Protein AF-A0A352VKV6-F1 (afdb_monomer)

pLDDT: mean 74.65, std 10.12, range [39.53, 88.56]

Foldseek 3Di:
DVVCVVPDPDDDDDPDCVVCVVVVVDDQDPPVCVVVVNRVVVVCVVPVVPVVVVCVVPVVVVVVVVVVCVVVVVVPDD

Sequence (78 aa):
MAANRARTPAVMLGVGAVFDVLAGAKPHAPLLIRRLGFEWLFRLVLEPRRLLWRYARHNPRFVWRHITERVGRQQLRP

Mean predicted aligned error: 11.77 Å

Secondary structure (DSSP, 8-state):
-GGGTTT--S-----TTHHHHHTTSSPPPPHHHHHTTTHHHHHHHHSHHHHHHHHHHHHHHHHHHHHHHHHHTTS---

Structure (mmCIF, N/CA/C/O backbone):
data_AF-A0A352VKV6-F1
#
_entry.id   AF-A0A352VKV6-F1
#
loop_
_atom_site.group_PDB
_atom_site.id
_atom_site.type_symbol
_atom_site.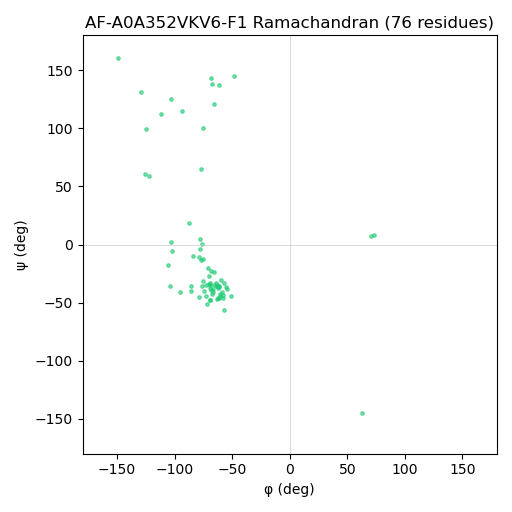label_atom_id
_atom_site.label_alt_id
_atom_site.label_comp_id
_atom_site.label_asym_id
_atom_site.label_entity_id
_atom_site.label_seq_id
_atom_site.pdbx_PDB_ins_code
_atom_site.Cartn_x
_atom_site.Cartn_y
_atom_site.Cartn_z
_atom_site.occupancy
_atom_site.B_iso_or_equiv
_atom_site.auth_seq_id
_atom_site.auth_comp_id
_atom_site.auth_asym_id
_atom_site.auth_atom_id
_atom_site.pdbx_PDB_model_num
ATOM 1 N N . MET A 1 1 ? 18.086 2.273 -2.219 1.00 68.94 1 MET A N 1
ATOM 2 C CA . MET A 1 1 ? 18.470 3.574 -1.617 1.00 68.94 1 MET A CA 1
ATOM 3 C C . MET A 1 1 ? 19.804 3.495 -0.897 1.00 68.94 1 MET A C 1
ATOM 5 O O . MET A 1 1 ? 20.704 4.206 -1.312 1.00 68.94 1 MET A O 1
ATOM 9 N N . ALA A 1 2 ? 19.983 2.597 0.084 1.00 75.50 2 ALA A N 1
ATOM 10 C CA . ALA A 1 2 ? 21.242 2.474 0.836 1.00 75.50 2 ALA A CA 1
ATOM 11 C C . ALA A 1 2 ? 22.499 2.350 -0.053 1.00 75.50 2 ALA A C 1
ATOM 13 O O . ALA A 1 2 ? 23.464 3.076 0.154 1.00 75.50 2 ALA A O 1
ATOM 14 N N . ALA A 1 3 ? 22.447 1.524 -1.103 1.00 81.69 3 ALA A N 1
ATOM 15 C CA . ALA A 1 3 ? 23.571 1.326 -2.025 1.00 81.69 3 ALA A CA 1
ATOM 16 C C . ALA A 1 3 ? 23.910 2.543 -2.916 1.00 81.69 3 ALA A C 1
ATOM 18 O O . ALA A 1 3 ? 25.042 2.669 -3.368 1.00 81.69 3 ALA A O 1
ATOM 19 N N . ASN A 1 4 ? 22.962 3.459 -3.152 1.00 81.75 4 ASN A N 1
ATOM 20 C CA . ASN A 1 4 ? 23.145 4.600 -4.064 1.00 81.75 4 ASN A CA 1
ATOM 21 C C . ASN A 1 4 ? 23.386 5.928 -3.332 1.00 81.75 4 ASN A C 1
ATOM 23 O O . ASN A 1 4 ? 23.534 6.962 -3.984 1.00 81.75 4 ASN A O 1
ATOM 27 N N . ARG A 1 5 ? 23.456 5.908 -1.993 1.00 76.25 5 ARG A N 1
ATOM 28 C CA . ARG A 1 5 ? 23.592 7.105 -1.148 1.00 76.25 5 ARG A CA 1
ATOM 29 C C . ARG A 1 5 ? 24.794 7.976 -1.528 1.00 76.25 5 ARG A C 1
ATOM 31 O O . ARG A 1 5 ? 24.678 9.191 -1.504 1.00 76.25 5 ARG A O 1
ATOM 38 N N . ALA A 1 6 ? 25.918 7.365 -1.901 1.00 83.38 6 ALA A N 1
ATOM 39 C CA . ALA A 1 6 ? 27.142 8.082 -2.274 1.00 83.38 6 ALA A CA 1
ATOM 40 C C . ALA A 1 6 ? 27.177 8.546 -3.744 1.00 83.38 6 ALA A C 1
ATOM 42 O O . ALA A 1 6 ? 28.077 9.282 -4.127 1.00 83.38 6 ALA A O 1
ATOM 43 N N . ARG A 1 7 ? 26.233 8.096 -4.583 1.00 86.44 7 ARG A N 1
ATOM 44 C CA . ARG A 1 7 ? 26.257 8.323 -6.040 1.00 86.44 7 ARG A CA 1
ATOM 45 C C . ARG A 1 7 ? 25.250 9.365 -6.515 1.00 86.44 7 ARG A C 1
ATOM 47 O O . ARG A 1 7 ? 25.358 9.833 -7.638 1.00 86.44 7 ARG A O 1
ATOM 54 N N . THR A 1 8 ? 24.243 9.683 -5.702 1.00 85.75 8 THR A N 1
ATOM 55 C CA . THR A 1 8 ? 23.162 10.602 -6.086 1.00 85.75 8 THR A CA 1
ATOM 56 C C . THR A 1 8 ? 23.063 11.731 -5.05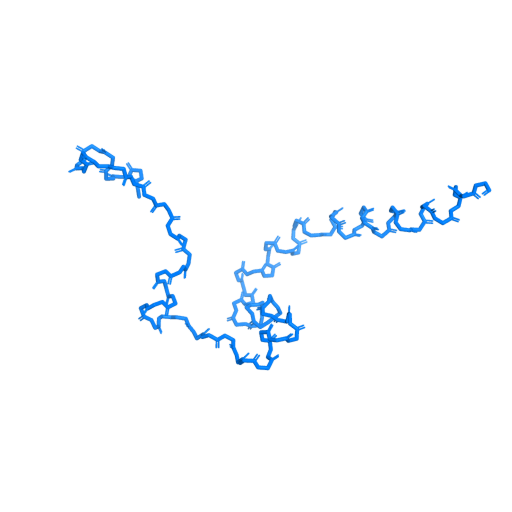8 1.00 85.75 8 THR A C 1
ATOM 58 O O . THR A 1 8 ? 22.480 11.511 -3.994 1.00 85.75 8 THR A O 1
ATOM 61 N N . PRO A 1 9 ? 23.628 12.923 -5.328 1.00 84.38 9 PRO A N 1
ATOM 62 C CA . PRO A 1 9 ? 23.535 14.078 -4.436 1.00 84.38 9 PRO A CA 1
ATOM 63 C C . PRO A 1 9 ? 22.151 14.743 -4.562 1.00 84.38 9 PRO A C 1
ATOM 65 O O . PRO A 1 9 ? 22.019 15.862 -5.043 1.00 84.38 9 PRO A O 1
ATOM 68 N N . ALA A 1 10 ? 21.098 14.020 -4.177 1.00 87.12 10 ALA A N 1
ATOM 69 C CA . ALA A 1 10 ? 19.712 14.482 -4.210 1.00 87.12 10 ALA A CA 1
ATOM 70 C C . ALA A 1 10 ? 18.888 13.840 -3.083 1.00 87.12 10 ALA A C 1
ATOM 72 O O . ALA A 1 10 ? 19.254 12.794 -2.538 1.00 87.12 10 ALA A O 1
ATOM 73 N N . VAL A 1 11 ? 17.746 14.448 -2.751 1.00 87.62 11 VAL A N 1
ATOM 74 C CA . VAL A 1 11 ? 16.796 13.885 -1.782 1.00 87.62 11 VAL A CA 1
ATOM 75 C C . VAL A 1 11 ? 16.198 12.597 -2.350 1.00 87.62 11 VAL A C 1
ATOM 77 O O . VAL A 1 11 ? 15.565 12.596 -3.403 1.00 87.62 11 VAL A O 1
ATOM 80 N N . MET A 1 12 ? 16.384 11.488 -1.635 1.00 86.06 12 MET A N 1
ATOM 81 C CA . MET A 1 12 ? 15.805 10.194 -1.993 1.00 86.06 12 MET A CA 1
ATOM 82 C C . MET A 1 12 ? 14.467 9.995 -1.275 1.00 86.06 12 MET A C 1
ATOM 84 O O . MET A 1 12 ? 14.439 9.856 -0.054 1.00 86.06 12 MET A O 1
ATOM 88 N N . LEU A 1 13 ? 13.367 9.930 -2.030 1.00 86.06 13 LEU A N 1
ATOM 89 C CA . LEU A 1 13 ? 12.027 9.660 -1.496 1.00 86.06 13 LEU A CA 1
ATOM 90 C C . LEU A 1 13 ? 11.589 8.218 -1.769 1.00 86.06 13 LEU A C 1
ATOM 92 O O . LEU A 1 13 ? 11.570 7.751 -2.908 1.00 86.06 13 LEU A O 1
ATOM 96 N N . GLY A 1 14 ? 11.211 7.508 -0.704 1.00 85.00 14 GLY A N 1
ATOM 97 C CA . GLY A 1 14 ? 10.658 6.157 -0.769 1.00 85.00 14 GLY A CA 1
ATOM 98 C C . GLY A 1 14 ? 9.218 6.137 -1.250 1.00 85.00 14 GLY A C 1
ATOM 99 O O . GLY A 1 14 ? 8.308 6.339 -0.458 1.00 85.00 14 GLY A O 1
ATOM 100 N N . VAL A 1 15 ? 9.008 5.816 -2.527 1.00 82.88 15 VAL A N 1
ATOM 101 C CA . VAL A 1 15 ? 7.664 5.725 -3.133 1.00 82.88 15 VAL A CA 1
ATOM 102 C C . VAL A 1 15 ? 6.921 4.429 -2.753 1.00 82.88 15 VAL A C 1
ATOM 104 O O . VAL A 1 15 ? 5.716 4.298 -2.953 1.00 82.88 15 VAL A O 1
ATOM 107 N N . GLY A 1 16 ? 7.623 3.445 -2.183 1.00 80.75 16 GLY A N 1
ATOM 108 C CA . GLY A 1 16 ? 7.045 2.148 -1.831 1.00 80.75 16 GLY A CA 1
ATOM 109 C C . GLY A 1 16 ? 6.544 1.379 -3.059 1.00 80.75 16 GLY A C 1
ATOM 110 O O . GLY A 1 16 ? 7.133 1.453 -4.133 1.00 80.75 16 GLY A O 1
ATOM 111 N N . ALA A 1 17 ? 5.444 0.640 -2.903 1.00 76.00 17 ALA A N 1
ATOM 112 C CA . ALA A 1 17 ? 4.880 -0.212 -3.958 1.00 76.00 17 ALA A CA 1
ATOM 113 C C . ALA A 1 17 ? 4.086 0.555 -5.037 1.00 76.00 17 ALA A C 1
ATOM 115 O O . ALA A 1 17 ? 3.483 -0.070 -5.903 1.00 76.00 17 ALA A O 1
ATOM 116 N N . VAL A 1 18 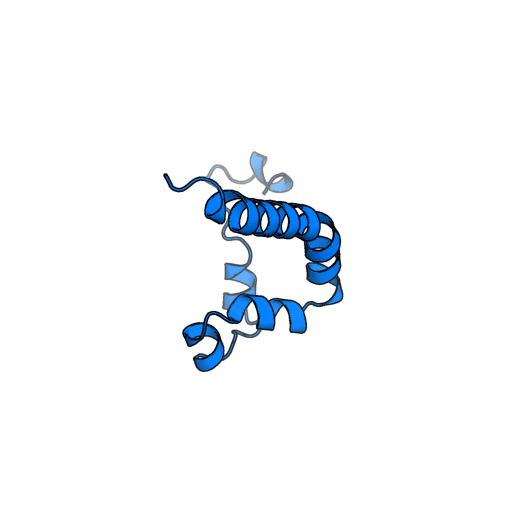? 4.046 1.893 -4.993 1.00 79.12 18 VAL A N 1
ATOM 117 C CA . VAL A 1 18 ? 3.383 2.706 -6.031 1.00 79.12 18 VAL A CA 1
ATOM 118 C C . VAL A 1 18 ? 4.026 2.490 -7.397 1.00 79.12 18 VAL A C 1
ATOM 120 O O . VAL A 1 18 ? 3.321 2.430 -8.398 1.00 79.12 18 VAL A O 1
ATOM 123 N N . PHE A 1 19 ? 5.348 2.322 -7.444 1.00 81.44 19 PHE A N 1
ATOM 124 C CA . PHE A 1 19 ? 6.041 2.111 -8.709 1.00 81.44 19 PHE A CA 1
ATOM 125 C C . PHE A 1 19 ? 5.701 0.750 -9.330 1.00 81.44 19 PHE A C 1
ATOM 127 O O . PHE A 1 19 ? 5.456 0.687 -10.527 1.00 81.44 19 PHE A O 1
ATOM 134 N N . ASP A 1 20 ? 5.577 -0.312 -8.521 1.00 76.94 20 ASP A N 1
ATOM 135 C CA . ASP A 1 20 ? 5.143 -1.644 -8.989 1.00 76.94 20 ASP A CA 1
ATOM 136 C C . ASP A 1 20 ? 3.767 -1.592 -9.669 1.00 76.94 20 ASP A C 1
ATOM 138 O O . ASP A 1 20 ? 3.469 -2.346 -10.591 1.00 76.94 20 ASP A O 1
ATOM 142 N N . VAL A 1 21 ? 2.916 -0.696 -9.179 1.00 75.69 21 VAL A N 1
ATOM 143 C CA . VAL A 1 21 ? 1.561 -0.488 -9.674 1.00 75.69 21 VAL A CA 1
ATOM 144 C C . VAL A 1 21 ? 1.574 0.339 -10.964 1.00 75.69 21 VAL A C 1
ATOM 146 O O . VAL A 1 21 ? 0.937 -0.047 -11.939 1.00 75.69 21 VAL A O 1
ATOM 149 N N . LEU A 1 22 ? 2.348 1.430 -11.008 1.00 78.75 22 LEU A N 1
ATOM 150 C CA . LEU A 1 22 ? 2.511 2.266 -12.207 1.00 78.75 22 LEU A CA 1
ATOM 151 C C . LEU A 1 22 ? 3.213 1.528 -13.356 1.00 78.75 22 LEU A C 1
ATOM 153 O O . LEU A 1 22 ? 2.869 1.732 -14.514 1.00 78.75 22 LEU A O 1
ATOM 157 N N . ALA A 1 23 ? 4.165 0.650 -13.040 1.00 82.50 23 ALA A N 1
ATOM 158 C CA . ALA A 1 23 ? 4.877 -0.180 -14.009 1.00 82.50 23 ALA A CA 1
ATOM 159 C C . ALA A 1 23 ? 4.040 -1.365 -14.531 1.00 82.50 23 ALA A C 1
ATOM 161 O O . ALA A 1 23 ? 4.544 -2.169 -15.310 1.00 82.50 23 ALA A O 1
ATOM 162 N N . GLY A 1 24 ? 2.789 -1.522 -14.076 1.00 76.00 24 GLY A N 1
ATOM 163 C CA . GLY A 1 24 ? 1.911 -2.629 -14.470 1.00 76.00 24 GLY A CA 1
ATOM 164 C C . GLY A 1 24 ? 2.323 -3.994 -13.909 1.00 76.00 24 GLY A C 1
ATOM 165 O O . GLY A 1 24 ? 1.719 -5.006 -14.253 1.00 76.00 24 GLY A O 1
ATOM 166 N N . ALA A 1 25 ? 3.322 -4.044 -13.023 1.00 76.12 25 ALA A N 1
ATOM 167 C CA . ALA A 1 25 ? 3.807 -5.284 -12.423 1.00 76.12 25 ALA A CA 1
ATOM 168 C C . ALA A 1 25 ? 2.812 -5.880 -11.413 1.00 76.12 25 ALA A C 1
ATOM 170 O O . ALA A 1 25 ? 2.886 -7.070 -11.106 1.00 76.12 25 ALA A O 1
ATOM 171 N N . LYS A 1 26 ? 1.878 -5.073 -10.883 1.00 69.94 26 LYS A N 1
ATOM 172 C CA . LYS A 1 26 ? 0.807 -5.538 -9.992 1.00 69.94 26 LYS A CA 1
ATOM 173 C C . LYS A 1 26 ? -0.566 -5.053 -10.449 1.00 69.94 26 LYS A C 1
ATOM 175 O O . LYS A 1 26 ? -0.739 -3.853 -10.658 1.00 69.94 26 LYS A O 1
ATOM 180 N N . PRO A 1 27 ? -1.566 -5.949 -10.529 1.00 72.31 27 PRO A N 1
ATOM 181 C CA . PRO A 1 27 ? -2.919 -5.558 -10.876 1.00 72.31 27 PRO A CA 1
ATOM 182 C C . PRO A 1 27 ? -3.531 -4.698 -9.769 1.00 72.31 27 PRO A C 1
ATOM 184 O O . PRO A 1 27 ? -3.403 -4.978 -8.573 1.00 72.31 27 PRO A O 1
ATOM 187 N N . HIS A 1 28 ? -4.241 -3.652 -10.181 1.00 75.56 28 HIS A N 1
ATOM 188 C CA . HIS A 1 28 ? -5.088 -2.886 -9.281 1.00 75.56 28 HIS A CA 1
ATOM 189 C C . HIS A 1 28 ? -6.283 -3.723 -8.823 1.00 75.56 28 HIS A C 1
ATOM 191 O O . HIS A 1 28 ? -6.880 -4.462 -9.606 1.00 75.56 28 HIS A O 1
ATOM 197 N N . ALA A 1 29 ? -6.683 -3.548 -7.562 1.00 81.88 29 ALA A N 1
ATOM 198 C CA . ALA A 1 29 ? -7.963 -4.067 -7.108 1.00 81.88 29 ALA A CA 1
ATOM 199 C C . ALA A 1 29 ? -9.105 -3.414 -7.917 1.00 81.88 29 ALA A C 1
ATOM 201 O O . ALA A 1 29 ? -9.078 -2.191 -8.120 1.00 81.88 29 ALA A O 1
ATOM 202 N N . PRO A 1 30 ? -10.119 -4.191 -8.343 1.00 84.69 30 PRO A N 1
ATOM 203 C CA . PRO A 1 30 ? -11.323 -3.668 -8.974 1.00 84.69 30 PRO A CA 1
ATOM 204 C C . PRO A 1 30 ? -11.933 -2.505 -8.184 1.00 84.69 30 PRO A C 1
ATOM 206 O O . PRO A 1 30 ? -11.930 -2.500 -6.950 1.00 84.69 30 PRO A O 1
ATOM 209 N N . LEU A 1 31 ? -12.508 -1.530 -8.892 1.00 85.00 31 LEU A N 1
ATOM 210 C CA . LEU A 1 31 ? -13.093 -0.323 -8.291 1.00 85.00 31 LEU A CA 1
ATOM 211 C C . LEU A 1 31 ? -14.148 -0.636 -7.223 1.00 85.00 31 LEU A C 1
ATOM 213 O O . LEU A 1 31 ? -14.199 0.050 -6.207 1.00 85.00 31 LEU A O 1
ATOM 217 N N . LEU A 1 32 ? -14.943 -1.692 -7.420 1.00 86.56 32 LEU A N 1
ATOM 218 C CA . LEU A 1 32 ? -15.928 -2.151 -6.441 1.00 86.56 32 LEU A CA 1
ATOM 219 C C . LEU A 1 32 ? -15.256 -2.571 -5.126 1.00 86.56 32 LEU A C 1
ATOM 221 O O . LEU A 1 32 ? -15.653 -2.129 -4.056 1.00 86.56 32 LEU A O 1
ATOM 225 N N . ILE A 1 33 ? -14.178 -3.350 -5.208 1.00 84.50 33 ILE A N 1
ATOM 226 C CA . ILE A 1 33 ? -13.424 -3.840 -4.047 1.00 84.50 33 ILE A CA 1
ATOM 227 C C . ILE A 1 33 ? -12.733 -2.684 -3.317 1.00 84.50 33 ILE A C 1
ATOM 229 O O . ILE A 1 33 ? -12.724 -2.650 -2.087 1.00 84.50 33 ILE A O 1
ATOM 233 N N . ARG A 1 34 ? -12.209 -1.702 -4.062 1.00 84.38 34 ARG A N 1
ATOM 234 C CA . ARG A 1 34 ? -11.665 -0.462 -3.486 1.00 84.38 34 ARG A CA 1
ATOM 235 C C . ARG A 1 34 ? -12.735 0.346 -2.760 1.00 84.38 34 ARG A C 1
ATOM 237 O O . ARG A 1 34 ? -12.505 0.764 -1.632 1.00 84.38 34 ARG A O 1
ATOM 244 N N . ARG A 1 35 ? -13.907 0.534 -3.378 1.00 86.56 35 ARG A N 1
ATOM 245 C CA . ARG A 1 35 ? -15.041 1.260 -2.776 1.00 86.56 35 ARG A CA 1
ATOM 246 C C . ARG A 1 35 ? -15.572 0.574 -1.521 1.00 86.56 35 ARG A C 1
ATOM 248 O O . ARG A 1 35 ? -15.956 1.258 -0.584 1.00 86.56 35 ARG A O 1
ATOM 255 N N . LEU A 1 36 ? -15.545 -0.755 -1.485 1.00 88.56 36 LEU A N 1
ATOM 256 C CA . LEU A 1 36 ? -15.929 -1.544 -0.315 1.00 88.56 36 LEU A CA 1
ATOM 257 C C . LEU A 1 36 ? -14.842 -1.588 0.780 1.00 88.56 36 LEU A C 1
ATOM 259 O O . LEU A 1 36 ? -15.059 -2.189 1.826 1.00 88.56 36 LEU A O 1
ATOM 263 N N . GLY A 1 37 ? -13.662 -0.998 0.554 1.00 83.69 37 GLY A N 1
ATOM 264 C CA . GLY A 1 37 ? -12.547 -1.027 1.509 1.00 83.69 37 GLY A CA 1
ATOM 265 C C . GLY A 1 37 ? -11.827 -2.380 1.610 1.00 83.69 37 GLY A C 1
ATOM 266 O O . GLY A 1 37 ? -10.941 -2.549 2.445 1.00 83.69 37 GLY A O 1
ATOM 267 N N . PHE A 1 38 ? -12.142 -3.341 0.736 1.00 85.56 38 PHE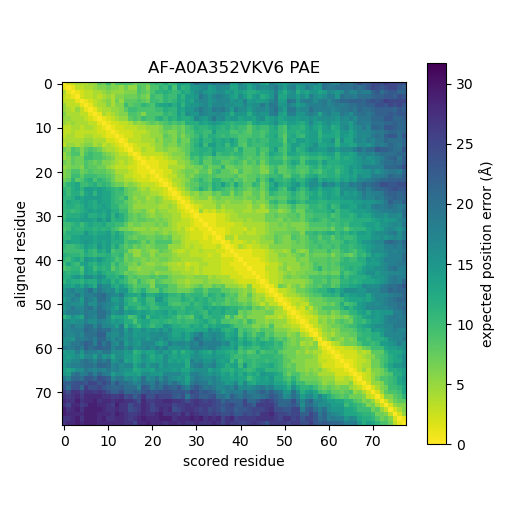 A N 1
ATOM 268 C CA . PHE A 1 38 ? -11.566 -4.694 0.735 1.00 85.56 38 PHE A CA 1
ATOM 269 C C . PHE A 1 38 ? -10.262 -4.813 -0.065 1.00 85.56 38 PHE A C 1
ATOM 271 O O . PHE A 1 38 ? -9.822 -5.912 -0.404 1.00 85.56 38 PHE A O 1
ATOM 278 N N . GLU A 1 39 ? -9.592 -3.698 -0.350 1.00 83.50 39 GLU A N 1
ATOM 279 C CA . GLU A 1 39 ? -8.329 -3.712 -1.091 1.00 83.50 39 GLU A CA 1
ATOM 280 C C . GLU A 1 39 ? -7.231 -4.503 -0.357 1.00 83.50 39 GLU A C 1
ATOM 282 O O . GLU A 1 39 ? -6.452 -5.221 -0.987 1.00 83.50 39 GLU A O 1
ATOM 287 N N . TRP A 1 40 ? -7.201 -4.443 0.978 1.00 78.50 40 TRP A N 1
ATOM 288 C CA . TRP A 1 40 ? -6.306 -5.276 1.789 1.00 78.50 40 TRP A CA 1
ATOM 289 C C . TRP A 1 40 ? -6.566 -6.774 1.578 1.00 78.50 40 TRP A C 1
ATOM 291 O O . TRP A 1 40 ? -5.611 -7.535 1.417 1.00 78.50 40 TRP A O 1
ATOM 301 N N . LEU A 1 41 ? -7.835 -7.191 1.525 1.00 80.69 41 LEU A N 1
ATOM 302 C CA . LEU A 1 41 ? -8.209 -8.591 1.332 1.00 80.69 41 LEU A CA 1
ATOM 303 C C . LEU A 1 41 ? -7.828 -9.077 -0.069 1.00 80.69 41 LEU A C 1
ATOM 305 O O . LEU A 1 41 ? -7.243 -10.146 -0.211 1.00 80.69 41 LEU A O 1
ATOM 309 N N . PHE A 1 42 ? -8.064 -8.257 -1.094 1.00 81.44 42 PHE A N 1
ATOM 310 C CA . PHE A 1 42 ? -7.630 -8.551 -2.460 1.00 81.44 42 PHE A CA 1
ATOM 311 C C . PHE A 1 42 ? -6.111 -8.744 -2.552 1.00 81.44 42 PHE A C 1
ATOM 313 O O . PHE A 1 42 ? -5.643 -9.729 -3.116 1.00 81.44 42 PHE A O 1
ATOM 320 N N . ARG A 1 43 ? -5.327 -7.858 -1.926 1.00 78.06 43 ARG A N 1
ATOM 321 C CA . ARG A 1 43 ? -3.861 -7.991 -1.860 1.00 78.06 43 ARG A CA 1
ATOM 322 C C . ARG A 1 43 ? -3.420 -9.237 -1.085 1.00 78.06 43 ARG A C 1
ATOM 324 O O . ARG A 1 43 ? -2.400 -9.829 -1.425 1.00 78.06 43 ARG A O 1
ATOM 331 N N . LEU A 1 44 ? -4.177 -9.642 -0.064 1.00 78.31 44 LEU A N 1
ATOM 332 C CA . LEU A 1 44 ? -3.906 -10.850 0.716 1.00 78.31 44 LEU A CA 1
ATOM 333 C C . LEU A 1 44 ? -4.153 -12.126 -0.104 1.00 78.31 44 LEU A C 1
ATOM 335 O O . LEU A 1 44 ? -3.368 -13.063 0.002 1.00 78.31 44 LEU A O 1
ATOM 339 N N . VAL A 1 45 ? -5.184 -12.136 -0.953 1.00 78.56 45 VAL A N 1
ATOM 340 C CA . VAL A 1 45 ? -5.478 -13.243 -1.882 1.00 78.56 45 VAL A CA 1
ATOM 341 C C . VAL A 1 45 ? -4.480 -13.298 -3.043 1.00 78.56 45 VAL A C 1
ATOM 343 O O . VAL A 1 45 ? -4.125 -14.387 -3.481 1.00 78.56 45 VAL A O 1
ATOM 346 N N . LEU A 1 46 ? -3.997 -12.147 -3.520 1.00 76.50 46 LEU A N 1
ATOM 347 C CA . LEU A 1 46 ? -3.054 -12.064 -4.640 1.00 76.50 46 LEU A CA 1
ATOM 348 C C . LEU A 1 46 ? -1.614 -12.452 -4.247 1.00 76.50 46 LEU A C 1
ATOM 350 O O . LEU A 1 46 ? -0.900 -13.078 -5.024 1.00 76.50 46 LEU A O 1
ATOM 354 N N . GLU A 1 47 ? -1.182 -12.109 -3.030 1.00 74.56 47 GLU A N 1
ATOM 355 C CA . GLU A 1 47 ? 0.151 -12.439 -2.499 1.00 74.56 47 GLU A CA 1
ATOM 356 C C . GLU A 1 47 ? 0.063 -13.253 -1.186 1.00 74.56 47 GLU A C 1
ATOM 358 O O . GLU A 1 47 ? 0.614 -12.842 -0.153 1.00 74.56 47 GLU A O 1
ATOM 363 N N . PRO A 1 48 ? -0.578 -14.441 -1.190 1.00 69.00 48 PRO A N 1
ATOM 364 C CA . PRO A 1 48 ? -0.885 -15.184 0.028 1.00 69.00 48 PRO A CA 1
ATOM 365 C C . PRO A 1 48 ? 0.396 -15.592 0.754 1.00 69.00 48 PRO A C 1
ATOM 367 O O . PRO A 1 48 ? 0.546 -15.328 1.941 1.00 69.00 48 PRO A O 1
ATOM 370 N N . ARG A 1 49 ? 1.402 -16.119 0.045 1.00 68.69 49 ARG A N 1
ATOM 371 C CA . ARG A 1 49 ? 2.669 -16.554 0.667 1.00 68.69 49 ARG A CA 1
ATOM 372 C C . ARG A 1 49 ? 3.490 -15.404 1.263 1.00 68.69 49 ARG A C 1
ATOM 374 O O . ARG A 1 49 ? 4.295 -15.649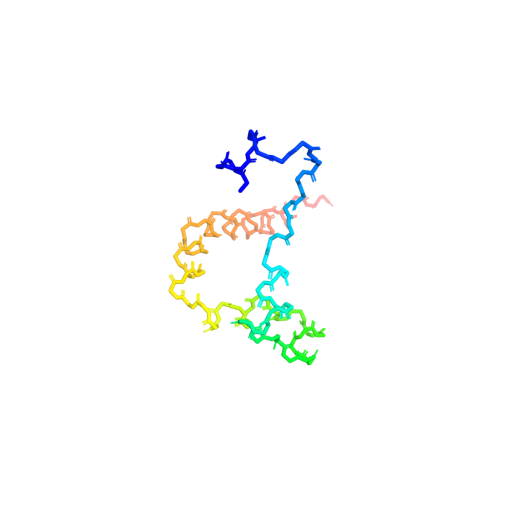 2.152 1.00 68.69 49 ARG A O 1
ATOM 381 N N . ARG A 1 50 ? 3.309 -14.161 0.810 1.00 69.75 50 ARG A N 1
ATOM 382 C CA . ARG A 1 50 ? 4.107 -13.012 1.272 1.00 69.75 50 ARG A CA 1
ATOM 383 C C . ARG A 1 50 ? 3.415 -12.246 2.394 1.00 69.75 50 ARG A C 1
ATOM 385 O O . ARG A 1 50 ? 4.071 -11.840 3.352 1.00 69.75 50 ARG A O 1
ATOM 392 N N . LEU A 1 51 ? 2.098 -12.055 2.294 1.00 66.19 51 LEU A N 1
ATOM 393 C CA . LEU A 1 51 ? 1.331 -11.338 3.309 1.00 66.19 51 LEU A CA 1
ATOM 394 C C . LEU A 1 51 ? 0.884 -12.258 4.451 1.00 66.19 51 LEU A C 1
ATOM 396 O O . LEU A 1 51 ? 1.000 -11.838 5.600 1.00 66.19 51 LEU A O 1
ATOM 400 N N . LEU A 1 52 ? 0.450 -13.502 4.197 1.00 68.50 52 LEU A N 1
ATOM 401 C CA . LEU A 1 52 ? -0.084 -14.372 5.261 1.00 68.50 52 LEU A CA 1
ATOM 402 C C . LEU A 1 52 ? 0.922 -14.607 6.380 1.00 68.50 52 LEU A C 1
ATOM 404 O O . LEU A 1 52 ? 0.556 -14.470 7.536 1.00 68.50 52 LEU A O 1
ATOM 408 N N . TRP A 1 53 ? 2.193 -14.872 6.077 1.00 66.88 53 TRP A N 1
ATOM 409 C CA . TRP A 1 53 ? 3.213 -15.070 7.115 1.00 66.88 53 TRP A CA 1
ATOM 410 C C . TRP A 1 53 ? 3.438 -13.824 7.974 1.00 66.88 53 TRP A C 1
ATOM 412 O O . TRP A 1 53 ? 3.653 -13.917 9.184 1.00 66.88 53 TRP A O 1
ATOM 422 N N . ARG A 1 54 ? 3.348 -12.639 7.363 1.00 70.19 54 ARG A N 1
ATOM 423 C CA . ARG A 1 54 ? 3.500 -11.364 8.065 1.00 70.19 54 ARG A CA 1
ATOM 424 C C . ARG A 1 54 ? 2.282 -11.069 8.943 1.00 70.19 54 ARG A C 1
ATOM 426 O O . ARG A 1 54 ? 2.451 -10.697 10.102 1.00 70.19 54 ARG A O 1
ATOM 433 N N . TYR A 1 55 ? 1.075 -11.279 8.420 1.00 65.88 55 TYR A N 1
ATOM 434 C CA . TYR A 1 55 ? -0.175 -11.086 9.154 1.00 65.88 55 TYR A CA 1
ATOM 435 C C . TYR A 1 55 ? -0.355 -12.148 10.249 1.00 65.88 55 TYR A C 1
ATOM 437 O O . TYR A 1 55 ? -0.568 -11.794 11.401 1.00 65.88 55 TYR A O 1
ATOM 445 N N . ALA A 1 56 ? -0.158 -13.430 9.962 1.00 67.06 56 ALA A N 1
ATOM 446 C CA . ALA A 1 56 ? -0.274 -14.504 10.948 1.00 67.06 56 ALA A CA 1
ATOM 447 C C . ALA A 1 56 ? 0.696 -14.342 12.131 1.00 67.06 56 ALA A C 1
ATOM 449 O O . ALA A 1 56 ? 0.357 -14.715 13.247 1.00 67.06 56 ALA A O 1
ATOM 450 N N . ARG A 1 57 ? 1.878 -13.742 11.926 1.00 66.69 57 ARG A N 1
ATOM 451 C CA . ARG A 1 57 ? 2.862 -13.537 13.002 1.00 66.69 57 ARG A CA 1
ATOM 452 C C . ARG A 1 57 ? 2.640 -12.258 13.819 1.00 66.69 57 ARG A C 1
ATOM 454 O O . ARG A 1 57 ? 2.909 -12.265 15.016 1.00 66.69 57 ARG A O 1
ATOM 461 N N . HIS A 1 58 ? 2.185 -11.163 13.203 1.00 64.44 58 HIS A N 1
ATOM 462 C CA . HIS A 1 58 ? 2.038 -9.860 13.880 1.00 64.44 58 HIS A CA 1
ATOM 463 C C . HIS A 1 58 ? 0.595 -9.491 14.249 1.00 64.44 58 HIS A C 1
ATOM 465 O O . HIS A 1 58 ? 0.367 -8.915 15.315 1.00 64.44 58 HIS A O 1
ATOM 471 N N . ASN A 1 59 ? -0.392 -9.848 13.422 1.00 66.31 59 ASN A N 1
ATOM 472 C CA . ASN A 1 59 ? -1.786 -9.500 13.682 1.00 66.31 59 ASN A CA 1
ATOM 473 C C . ASN A 1 59 ? -2.461 -10.227 14.852 1.00 66.31 59 ASN A C 1
ATOM 475 O O . ASN A 1 59 ? -3.356 -9.596 15.413 1.00 66.31 59 ASN A O 1
ATOM 479 N N . PRO A 1 60 ? -2.109 -11.456 15.296 1.00 68.62 60 PRO A N 1
ATOM 480 C CA . PRO A 1 60 ? -2.890 -12.092 16.358 1.00 68.62 60 PRO A CA 1
ATOM 481 C C . PRO A 1 60 ? -2.815 -11.301 17.664 1.00 68.62 60 PRO A C 1
ATOM 483 O O . PRO A 1 60 ? -3.823 -11.150 18.338 1.00 68.62 60 PRO A O 1
ATOM 486 N N . ARG A 1 61 ? -1.667 -10.684 17.979 1.00 68.06 61 ARG A N 1
ATOM 487 C CA . ARG A 1 61 ? -1.529 -9.822 19.166 1.00 68.06 61 ARG A CA 1
ATOM 488 C C . ARG A 1 61 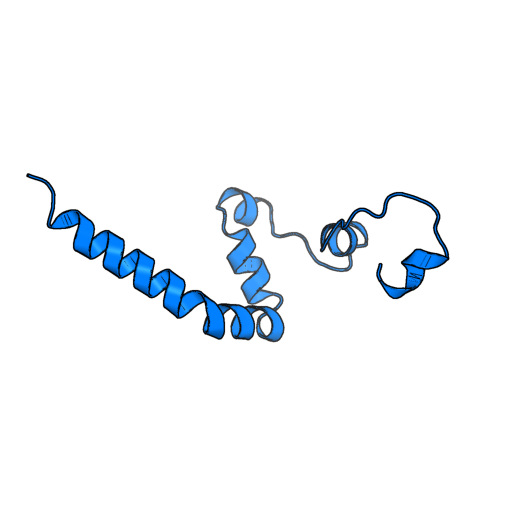? -2.305 -8.511 19.055 1.00 68.06 61 ARG A C 1
ATOM 490 O O . ARG A 1 61 ? -2.754 -7.987 20.070 1.00 68.06 61 ARG A O 1
ATOM 497 N N . PHE A 1 62 ? -2.431 -7.960 17.849 1.00 72.75 62 PHE A N 1
ATOM 498 C CA . PHE A 1 62 ? -3.219 -6.750 17.613 1.00 72.75 62 PHE A CA 1
ATOM 499 C C . PHE A 1 62 ? -4.713 -7.053 17.716 1.00 72.75 62 PHE A C 1
ATOM 501 O O . PHE A 1 62 ? -5.404 -6.411 18.496 1.00 72.75 62 PHE A O 1
ATOM 508 N N . VAL A 1 63 ? -5.183 -8.079 17.003 1.00 77.19 63 VAL A N 1
ATOM 509 C CA . VAL A 1 63 ? -6.581 -8.525 17.022 1.00 77.19 63 VAL A CA 1
ATOM 510 C C . VAL A 1 63 ? -6.993 -8.949 18.429 1.00 77.19 63 VAL A C 1
ATOM 512 O O . VAL A 1 63 ? -8.034 -8.510 18.897 1.00 77.19 63 VAL A O 1
ATOM 515 N N . TRP A 1 64 ? -6.150 -9.710 19.135 1.00 74.38 64 TRP A N 1
ATOM 516 C CA . TRP A 1 64 ? -6.387 -10.092 20.526 1.00 74.38 64 TRP A CA 1
ATOM 517 C C . TRP A 1 64 ? -6.571 -8.865 21.414 1.00 74.38 64 TRP A C 1
ATOM 519 O O . TRP A 1 64 ? -7.638 -8.704 21.988 1.00 74.38 64 TRP A O 1
ATOM 529 N N . ARG A 1 65 ? -5.598 -7.941 21.447 1.00 73.06 65 ARG A N 1
ATOM 530 C CA . ARG A 1 65 ? -5.704 -6.724 22.269 1.00 73.06 65 ARG A CA 1
ATOM 531 C C . ARG A 1 65 ? -6.920 -5.877 21.911 1.00 73.06 65 ARG A C 1
ATOM 533 O O . ARG A 1 65 ? -7.600 -5.414 22.814 1.00 73.06 65 ARG A O 1
ATOM 540 N N . HIS A 1 66 ? -7.240 -5.723 20.629 1.00 73.88 66 HIS A N 1
ATOM 541 C CA . HIS A 1 66 ? -8.411 -4.953 20.215 1.00 73.88 66 HIS A CA 1
ATOM 542 C C . HIS A 1 66 ? -9.739 -5.629 20.577 1.00 73.88 66 HIS A C 1
ATOM 544 O O . HIS A 1 66 ? -10.698 -4.939 20.915 1.00 73.88 66 HIS A O 1
ATOM 550 N N . ILE A 1 67 ? -9.816 -6.961 20.529 1.00 77.44 67 ILE A N 1
ATOM 551 C CA . ILE A 1 67 ? -10.997 -7.704 20.982 1.00 77.44 67 ILE A CA 1
ATOM 552 C C . ILE A 1 67 ? -11.116 -7.604 22.504 1.00 77.44 67 ILE A C 1
ATOM 554 O O . ILE A 1 67 ? -12.182 -7.250 22.997 1.00 77.44 67 ILE A O 1
ATOM 558 N N . THR A 1 68 ? -10.031 -7.830 23.250 1.00 73.50 68 THR A N 1
ATOM 559 C CA . THR A 1 68 ? -10.034 -7.722 24.716 1.00 73.50 68 THR A CA 1
ATOM 560 C C . THR A 1 68 ? -10.359 -6.299 25.178 1.00 73.50 68 THR A C 1
ATOM 562 O O . THR A 1 68 ? -11.106 -6.134 26.134 1.00 73.50 68 THR A O 1
ATOM 565 N N . GLU A 1 69 ? -9.891 -5.259 24.478 1.00 67.12 69 GLU A N 1
ATOM 566 C CA . GLU A 1 69 ? -10.259 -3.863 24.757 1.00 67.12 69 GLU A CA 1
ATOM 567 C C . GLU A 1 69 ? -11.737 -3.576 24.479 1.00 67.12 69 GLU A C 1
ATOM 569 O O . GLU A 1 69 ? -12.376 -2.870 25.258 1.00 67.12 69 GLU A O 1
ATOM 574 N N . ARG A 1 70 ? -12.310 -4.112 23.393 1.00 59.19 70 ARG A N 1
ATOM 575 C CA . ARG A 1 70 ? -13.741 -3.930 23.098 1.00 59.19 70 ARG A CA 1
ATOM 576 C C . ARG A 1 70 ? -14.638 -4.687 24.071 1.00 59.19 70 ARG A C 1
ATOM 578 O O . ARG A 1 70 ? -15.703 -4.180 24.403 1.00 59.19 70 ARG A O 1
ATOM 585 N N . VAL A 1 71 ? -14.203 -5.855 24.536 1.00 65.12 71 VAL A N 1
ATOM 586 C CA . VAL A 1 71 ? -14.919 -6.650 25.543 1.00 65.12 71 VAL A CA 1
ATOM 587 C C . VAL A 1 71 ? -14.774 -6.017 26.935 1.00 65.12 71 VAL A C 1
ATOM 589 O O . VAL A 1 71 ?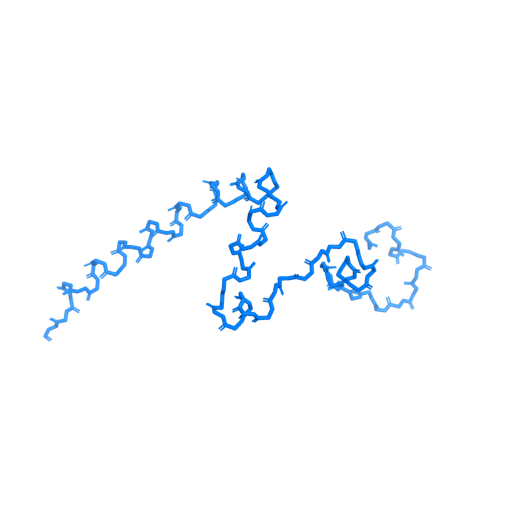 -15.760 -5.905 27.653 1.00 65.12 71 VAL A O 1
ATOM 592 N N . GLY A 1 72 ? -13.596 -5.493 27.288 1.00 58.75 72 GLY A N 1
ATOM 593 C CA . GLY A 1 72 ? -13.346 -4.839 28.579 1.00 58.75 72 GLY A CA 1
ATOM 594 C C . GLY A 1 72 ? -13.944 -3.432 28.719 1.00 58.75 72 GLY A C 1
ATOM 595 O O . GLY A 1 72 ? -14.359 -3.048 29.809 1.00 58.75 72 GLY A O 1
ATOM 596 N N . ARG A 1 73 ? -14.0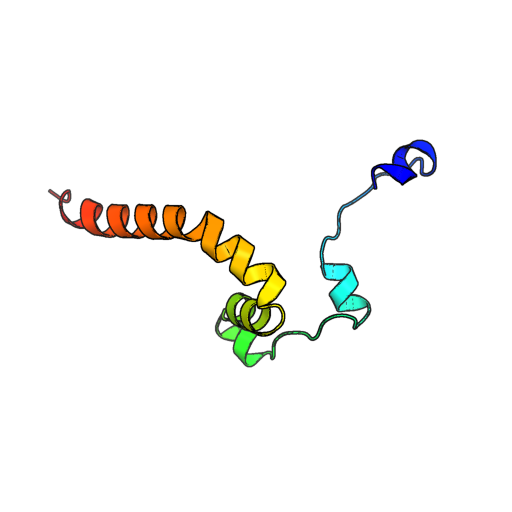61 -2.653 27.631 1.00 54.84 73 ARG A N 1
ATOM 597 C CA . ARG A 1 73 ? -14.676 -1.307 27.669 1.00 54.84 73 ARG A CA 1
ATOM 598 C C . ARG A 1 73 ? -16.203 -1.305 27.772 1.00 54.84 73 ARG A C 1
ATOM 600 O O . ARG A 1 73 ? -16.763 -0.249 28.048 1.00 54.84 73 ARG A O 1
ATOM 607 N N . GLN A 1 74 ? -16.883 -2.437 27.573 1.00 54.59 74 GLN A N 1
ATOM 608 C CA . GLN A 1 74 ? -18.323 -2.520 27.863 1.00 54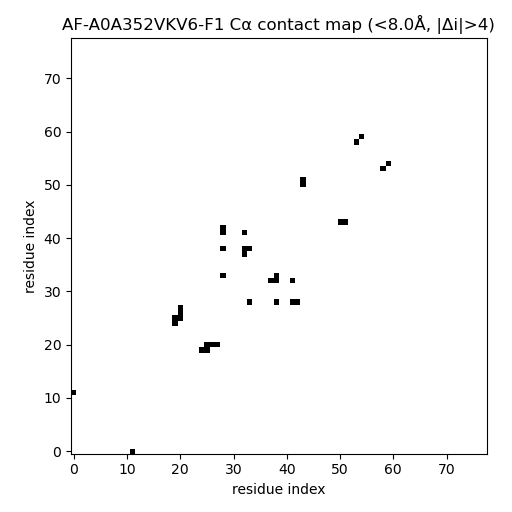.59 74 GLN A CA 1
ATOM 609 C C . GLN A 1 74 ? -18.626 -2.697 29.357 1.00 54.59 74 GLN A C 1
ATOM 611 O O . GLN A 1 74 ? -19.773 -2.534 29.752 1.00 54.59 74 GLN A O 1
ATOM 616 N N . GLN A 1 75 ? -17.616 -2.976 30.190 1.00 53.78 75 GLN A N 1
ATOM 617 C CA . GLN A 1 75 ? -17.806 -3.268 31.614 1.00 53.78 75 GLN A CA 1
ATOM 618 C C . GLN A 1 75 ? -17.467 -2.092 32.547 1.00 53.78 75 GLN A C 1
ATOM 620 O O . GLN A 1 75 ? -17.722 -2.160 33.743 1.00 53.78 75 GLN A O 1
ATOM 625 N N . LEU A 1 76 ? -16.930 -0.995 32.000 1.00 51.88 76 LEU A N 1
ATOM 626 C CA . LEU A 1 76 ? -16.617 0.246 32.718 1.00 51.88 76 LEU A CA 1
ATOM 627 C C . LEU A 1 76 ? -17.286 1.438 32.019 1.00 51.88 76 LEU A C 1
ATOM 629 O O . LEU A 1 76 ? -16.631 2.351 31.519 1.00 51.88 76 LEU A O 1
ATOM 633 N N . ARG A 1 77 ? -18.616 1.399 31.945 1.00 39.53 77 ARG A N 1
ATOM 634 C CA . ARG A 1 77 ? -19.446 2.600 31.832 1.00 39.53 77 ARG A CA 1
ATOM 635 C C . ARG A 1 77 ? -20.218 2.711 33.153 1.00 39.53 77 ARG A C 1
ATOM 637 O O . ARG A 1 77 ? -20.987 1.786 33.413 1.00 39.53 77 ARG A O 1
ATOM 644 N N . PRO A 1 78 ? -19.954 3.722 34.002 1.00 47.94 78 PRO A N 1
ATOM 645 C CA . PRO A 1 78 ? -20.862 4.049 35.097 1.00 47.94 78 PRO A CA 1
ATOM 646 C C . PRO A 1 78 ? -22.218 4.515 34.553 1.00 47.94 78 PRO A C 1
ATOM 648 O O . PRO A 1 78 ? -22.250 5.033 33.408 1.00 47.94 78 PRO A O 1
#

Radius of gyration: 19.35 Å; Cα contacts (8 Å, |Δi|>4): 18; chains: 1; bounding box: 48×31×50 Å

Solvent-accessible surface area (backbone atoms only — not comparable to full-atom values): 4947 Å² total; per-residue (Å²): 108,84,90,46,60,91,77,47,102,65,92,85,77,88,68,70,70,54,56,44,44,75,70,63,77,40,85,75,69,54,68,67,41,49,74,69,66,40,43,66,57,52,51,38,69,74,37,41,86,69,42,46,63,54,43,68,71,56,42,57,66,52,55,48,51,53,50,52,50,60,61,54,57,72,74,71,68,133